Protein AF-A0A2W4VYU1-F1 (afdb_monomer_lite)

Organism: NCBI:txid268115

Foldseek 3Di:
DCQVVQLVLVQVLCVVCVVPPQKFKAAPVRHGDDNVCSPPPQHPPRDTHIDIGGHDPDPVSSVVSVVVSVVCVVVVVD

Structure (mmCIF, N/CA/C/O backbone):
data_AF-A0A2W4VYU1-F1
#
_entry.id   AF-A0A2W4VYU1-F1
#
loop_
_atom_site.group_PDB
_atom_site.id
_atom_site.type_symbol
_atom_site.label_atom_id
_atom_site.label_alt_id
_atom_site.label_comp_id
_atom_site.label_asym_id
_atom_site.label_entity_id
_atom_site.label_seq_id
_atom_site.pdbx_PDB_ins_code
_atom_site.Cartn_x
_atom_site.Cartn_y
_atom_site.Cartn_z
_atom_site.occupancy
_atom_site.B_iso_or_equiv
_atom_site.auth_seq_id
_atom_site.auth_comp_id
_atom_site.auth_asym_id
_atom_site.auth_atom_id
_atom_site.pdbx_PDB_model_num
ATOM 1 N N . MET A 1 1 ? 17.931 -11.385 -13.906 1.00 49.81 1 MET A N 1
ATOM 2 C CA . MET A 1 1 ? 16.517 -11.561 -14.311 1.00 49.81 1 MET A CA 1
ATOM 3 C C . MET A 1 1 ? 15.523 -11.351 -13.159 1.00 49.81 1 MET A C 1
ATOM 5 O O . MET A 1 1 ? 14.339 -11.389 -13.440 1.00 49.81 1 MET A O 1
ATOM 9 N N . GLY A 1 2 ? 15.958 -11.095 -11.911 1.00 48.53 2 GLY A N 1
ATOM 10 C CA . GLY A 1 2 ? 15.051 -10.885 -10.765 1.00 48.53 2 GLY A CA 1
ATOM 11 C C . GLY A 1 2 ? 14.559 -9.444 -10.549 1.00 48.53 2 GLY A C 1
ATOM 12 O O . GLY A 1 2 ? 13.441 -9.255 -10.110 1.00 48.53 2 GLY A O 1
ATOM 13 N N . PHE A 1 3 ? 15.325 -8.421 -10.931 1.00 53.22 3 PHE A N 1
ATOM 14 C CA . PHE A 1 3 ? 15.030 -7.033 -10.528 1.00 53.22 3 PHE A CA 1
ATOM 15 C C . PHE A 1 3 ? 13.820 -6.388 -11.230 1.00 53.22 3 PHE A C 1
ATOM 17 O O . PHE A 1 3 ? 13.045 -5.676 -10.605 1.00 53.22 3 PHE A O 1
ATOM 24 N N . TYR A 1 4 ? 13.578 -6.696 -12.512 1.00 56.72 4 TYR A N 1
ATOM 25 C CA . TYR A 1 4 ? 12.336 -6.264 -13.184 1.00 56.72 4 TYR A CA 1
ATOM 26 C C . TYR A 1 4 ? 11.087 -6.898 -12.592 1.00 56.72 4 TYR A C 1
ATOM 28 O O . TYR A 1 4 ? 10.015 -6.304 -12.634 1.00 56.72 4 TYR A O 1
ATOM 36 N N . PHE A 1 5 ? 11.229 -8.125 -12.098 1.00 56.81 5 PHE A N 1
ATOM 37 C CA . PHE A 1 5 ? 10.125 -8.844 -11.491 1.00 56.81 5 PHE A CA 1
ATOM 38 C C . PHE A 1 5 ? 9.697 -8.137 -10.201 1.00 56.81 5 PHE A C 1
ATOM 40 O O . PHE A 1 5 ? 8.510 -7.895 -10.031 1.00 56.81 5 PHE A O 1
ATOM 47 N N . GLU A 1 6 ? 10.653 -7.664 -9.394 1.00 71.88 6 GLU A N 1
ATOM 48 C CA . GLU A 1 6 ? 10.376 -6.887 -8.176 1.00 71.88 6 GLU A CA 1
ATOM 49 C C . GLU A 1 6 ? 9.654 -5.559 -8.467 1.00 71.88 6 GLU A C 1
ATOM 51 O O . GLU A 1 6 ? 8.733 -5.180 -7.743 1.00 71.88 6 GLU A O 1
ATOM 56 N N . HIS A 1 7 ? 10.021 -4.859 -9.549 1.00 78.44 7 HIS A N 1
ATOM 57 C CA . HIS A 1 7 ? 9.368 -3.600 -9.942 1.00 78.44 7 HIS A CA 1
ATOM 58 C C . HIS A 1 7 ? 7.921 -3.826 -10.392 1.00 78.44 7 HIS A C 1
ATOM 60 O O . HIS A 1 7 ? 7.020 -3.103 -9.972 1.00 78.44 7 HIS A O 1
ATOM 66 N N . GLU A 1 8 ? 7.683 -4.837 -11.226 1.00 81.06 8 GLU A N 1
ATOM 67 C CA . GLU A 1 8 ? 6.340 -5.163 -11.718 1.00 81.06 8 GLU A CA 1
ATOM 68 C C . GLU A 1 8 ? 5.450 -5.751 -10.614 1.00 81.06 8 GLU A C 1
ATOM 70 O O . GLU A 1 8 ? 4.272 -5.405 -10.529 1.00 81.06 8 GLU A O 1
ATOM 75 N N . GLU A 1 9 ? 5.996 -6.584 -9.723 1.00 83.56 9 GLU A N 1
ATOM 76 C CA . GLU A 1 9 ? 5.280 -7.069 -8.538 1.00 83.56 9 GLU A CA 1
ATOM 77 C C . GLU A 1 9 ? 4.873 -5.922 -7.616 1.00 83.56 9 GLU A C 1
ATOM 79 O O . GLU A 1 9 ? 3.727 -5.882 -7.163 1.00 83.56 9 GLU A O 1
ATOM 84 N N . LEU A 1 10 ? 5.767 -4.959 -7.375 1.00 85.81 10 LEU A N 1
ATOM 85 C CA . LEU A 1 10 ? 5.444 -3.794 -6.560 1.00 85.81 10 LEU A CA 1
ATOM 86 C C . LEU A 1 10 ? 4.348 -2.942 -7.209 1.00 85.81 10 LEU A C 1
ATOM 88 O O . LEU A 1 10 ? 3.403 -2.560 -6.524 1.00 85.81 10 LEU A O 1
ATOM 92 N N . LYS A 1 11 ? 4.414 -2.688 -8.522 1.00 88.00 11 LYS A N 1
ATOM 93 C CA . LYS A 1 11 ? 3.351 -1.959 -9.237 1.00 88.00 11 LYS A CA 1
ATOM 94 C C . LYS A 1 11 ? 2.008 -2.685 -9.155 1.00 88.00 11 LYS A C 1
ATOM 96 O O . LYS A 1 11 ? 0.989 -2.060 -8.868 1.00 88.00 11 LYS A O 1
ATOM 101 N N . ARG A 1 12 ? 1.997 -4.010 -9.337 1.00 89.88 12 ARG A N 1
ATOM 102 C CA . ARG A 1 12 ? 0.788 -4.837 -9.189 1.00 89.88 12 ARG A CA 1
ATOM 103 C C . ARG A 1 12 ? 0.229 -4.775 -7.770 1.00 89.88 12 ARG A C 1
ATOM 105 O O . ARG A 1 12 ? -0.979 -4.615 -7.598 1.00 89.88 12 ARG A O 1
ATOM 112 N N . LEU A 1 13 ? 1.094 -4.828 -6.756 1.00 89.00 13 LEU A N 1
ATOM 113 C CA . LEU A 1 13 ? 0.703 -4.661 -5.358 1.00 89.00 13 LEU A CA 1
ATOM 114 C C . LEU A 1 13 ? 0.119 -3.264 -5.100 1.00 89.00 13 LEU A C 1
ATOM 116 O O . LEU A 1 13 ? -0.922 -3.150 -4.454 1.00 89.00 13 LEU A O 1
ATOM 120 N N . MET A 1 14 ? 0.748 -2.208 -5.622 1.00 89.50 14 MET A N 1
ATOM 121 C CA . MET A 1 14 ? 0.257 -0.833 -5.502 1.00 89.50 14 MET A CA 1
ATOM 122 C C . MET A 1 14 ? -1.129 -0.676 -6.125 1.00 89.50 14 MET A C 1
ATOM 124 O O . MET A 1 14 ? -2.032 -0.157 -5.470 1.00 89.50 14 MET A O 1
ATOM 128 N N . GLU A 1 15 ? -1.340 -1.190 -7.337 1.00 90.56 1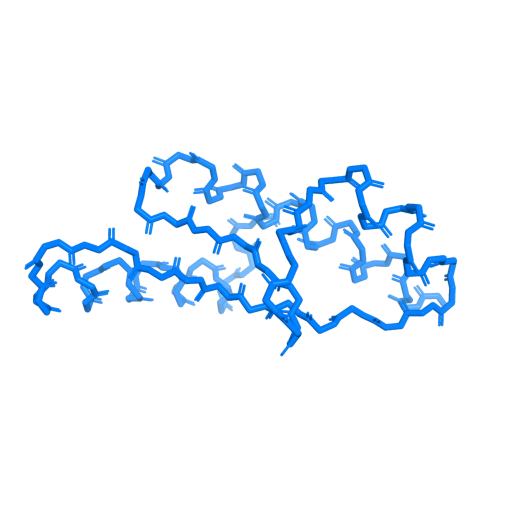5 GLU A N 1
ATOM 129 C CA . GLU A 1 15 ? -2.644 -1.135 -8.003 1.00 90.56 15 GLU A CA 1
ATOM 130 C C . GLU A 1 15 ? -3.697 -1.964 -7.248 1.00 90.56 15 GLU A C 1
ATOM 132 O O . GLU A 1 15 ? -4.815 -1.497 -7.015 1.00 90.56 15 GLU A O 1
ATOM 137 N N . ARG A 1 16 ? -3.334 -3.159 -6.758 1.00 90.88 16 ARG A N 1
ATOM 138 C CA . ARG A 1 16 ? -4.217 -4.005 -5.938 1.00 90.88 16 ARG A CA 1
ATOM 139 C C . ARG A 1 16 ? -4.673 -3.304 -4.659 1.00 90.88 16 ARG A C 1
ATOM 141 O O . ARG A 1 16 ? -5.821 -3.475 -4.231 1.00 90.88 16 ARG A O 1
ATOM 148 N N . LEU A 1 17 ? -3.776 -2.544 -4.037 1.00 89.56 17 LEU A N 1
ATOM 149 C CA . LEU A 1 17 ? -4.009 -1.856 -2.771 1.00 89.56 17 LEU A CA 1
ATOM 150 C C . LEU A 1 17 ? -4.567 -0.439 -2.931 1.00 89.56 17 LEU A C 1
ATOM 152 O O . LEU A 1 17 ? -5.070 0.106 -1.956 1.00 89.56 17 LEU A O 1
ATOM 156 N N . LYS A 1 18 ? -4.599 0.126 -4.138 1.00 84.25 18 LYS A N 1
ATOM 157 C CA . LYS A 1 18 ? -5.194 1.441 -4.443 1.00 84.25 18 LYS A CA 1
ATOM 158 C C . LYS A 1 18 ? -6.661 1.570 -4.023 1.00 84.25 18 LYS A C 1
ATOM 160 O O . LYS A 1 18 ? -7.131 2.658 -3.707 1.00 84.25 18 LYS A O 1
ATOM 165 N N . GLY A 1 19 ? -7.386 0.449 -3.970 1.00 81.94 19 GLY A N 1
ATOM 166 C CA . GLY A 1 19 ? -8.756 0.387 -3.444 1.00 81.94 19 GLY A CA 1
ATOM 167 C C . GLY A 1 19 ? -8.861 0.542 -1.918 1.00 81.94 19 GLY A C 1
ATOM 168 O O . GLY A 1 19 ? -9.954 0.744 -1.390 1.00 81.94 19 GLY A O 1
ATOM 169 N N . PHE A 1 20 ? -7.747 0.450 -1.190 1.00 82.56 20 PHE A N 1
ATOM 170 C CA . PHE A 1 20 ? -7.677 0.722 0.238 1.00 82.56 20 PHE A CA 1
ATOM 171 C C . PHE A 1 20 ? -7.337 2.201 0.429 1.00 82.56 20 PHE A C 1
ATOM 173 O O . PHE A 1 20 ? -6.173 2.566 0.522 1.00 82.56 20 PHE A O 1
ATOM 180 N N . GLY A 1 21 ? -8.350 3.059 0.574 1.00 82.31 21 GLY A N 1
ATOM 181 C CA . GLY A 1 21 ? -8.153 4.500 0.826 1.00 82.31 21 GLY A CA 1
ATOM 182 C C . GLY A 1 21 ? -7.428 4.854 2.138 1.00 82.31 21 GLY A C 1
ATOM 183 O O . GLY A 1 21 ? -7.292 6.026 2.459 1.00 82.31 21 GLY A O 1
ATOM 184 N N . ALA A 1 22 ? -6.992 3.852 2.903 1.00 86.25 22 ALA A N 1
ATOM 185 C CA . ALA A 1 22 ? -6.219 3.977 4.133 1.00 86.25 22 ALA A CA 1
ATOM 186 C C . ALA A 1 22 ? -4.730 3.635 3.933 1.00 86.25 22 ALA A C 1
ATOM 188 O O . ALA A 1 22 ? -4.034 3.423 4.921 1.00 86.25 22 ALA A O 1
ATOM 189 N N . VAL A 1 23 ? -4.258 3.476 2.692 1.00 90.56 23 VAL A N 1
ATOM 190 C CA . VAL A 1 23 ? -2.904 2.997 2.392 1.00 90.56 23 VAL A CA 1
ATOM 191 C C . VAL A 1 23 ? -2.120 4.035 1.601 1.00 90.56 23 VAL A C 1
ATOM 193 O O . VAL A 1 23 ? -2.583 4.513 0.570 1.00 90.56 23 VAL A O 1
ATOM 196 N N . GLU A 1 24 ? -0.905 4.319 2.061 1.00 90.88 24 GLU A N 1
ATOM 197 C CA . GLU A 1 24 ? 0.090 5.118 1.345 1.00 90.88 24 GLU A CA 1
ATOM 198 C C . GLU A 1 24 ? 1.395 4.330 1.187 1.00 90.88 24 GLU A C 1
ATOM 200 O O . GLU A 1 24 ? 1.736 3.494 2.027 1.00 90.88 24 GLU A O 1
ATOM 205 N N . PHE A 1 25 ? 2.131 4.605 0.112 1.00 89.81 25 PHE A N 1
ATOM 206 C CA . PHE A 1 25 ? 3.408 3.963 -0.197 1.00 89.81 25 PHE A CA 1
ATOM 207 C C . PHE A 1 25 ? 4.529 4.992 -0.146 1.00 89.81 25 PHE A C 1
ATOM 209 O O . PHE A 1 25 ? 4.422 6.049 -0.770 1.00 89.81 25 PHE A O 1
ATOM 216 N N . THR A 1 26 ? 5.610 4.679 0.559 1.00 89.44 26 THR A N 1
ATOM 217 C CA . THR A 1 26 ? 6.798 5.534 0.654 1.00 89.44 26 THR A CA 1
ATOM 218 C C . THR A 1 26 ? 8.081 4.715 0.546 1.00 89.44 26 THR A C 1
ATOM 220 O O . THR A 1 26 ? 8.074 3.497 0.722 1.00 89.44 26 THR A O 1
ATOM 223 N N . ASP A 1 27 ? 9.194 5.375 0.232 1.00 86.88 27 ASP A N 1
ATOM 224 C CA . ASP A 1 27 ? 10.523 4.802 0.436 1.00 86.88 27 ASP A CA 1
ATOM 225 C C . ASP A 1 27 ? 10.934 4.881 1.918 1.00 86.88 27 ASP A C 1
ATOM 227 O O . ASP A 1 27 ? 10.269 5.504 2.749 1.00 86.88 27 ASP A O 1
ATOM 231 N N . VAL A 1 28 ? 12.072 4.279 2.263 1.00 82.12 28 VAL A N 1
ATOM 232 C CA . VAL A 1 28 ? 12.626 4.304 3.633 1.00 82.12 28 VAL A CA 1
ATOM 233 C C . VAL A 1 28 ? 12.939 5.709 4.162 1.00 82.12 28 VAL A C 1
ATOM 235 O O . VAL A 1 28 ? 13.125 5.882 5.366 1.00 82.12 28 VAL A O 1
ATOM 238 N N . TYR A 1 29 ? 12.991 6.716 3.287 1.00 83.88 29 TYR A N 1
ATOM 239 C CA . TYR A 1 29 ? 13.189 8.121 3.638 1.00 83.88 29 TYR A CA 1
ATOM 240 C C . TYR A 1 29 ? 11.864 8.892 3.748 1.00 83.88 29 TYR A C 1
ATOM 242 O O . TYR A 1 29 ? 11.878 10.093 4.020 1.00 83.88 29 TYR A O 1
ATOM 250 N N . GLY A 1 30 ? 10.723 8.223 3.556 1.00 82.12 30 GLY A N 1
ATOM 251 C CA . GLY A 1 30 ? 9.393 8.821 3.604 1.00 82.12 30 GLY A CA 1
ATOM 252 C C . GLY A 1 30 ? 8.985 9.538 2.317 1.00 82.12 30 GLY A C 1
ATOM 253 O O . GLY A 1 30 ? 7.992 10.266 2.327 1.00 82.12 30 GLY A O 1
ATOM 254 N N . THR A 1 31 ? 9.711 9.368 1.206 1.00 86.00 31 THR A N 1
ATOM 255 C CA . THR A 1 31 ? 9.272 9.939 -0.074 1.00 86.00 31 THR A CA 1
ATOM 256 C C . THR A 1 31 ? 8.124 9.108 -0.636 1.00 86.00 31 THR A C 1
ATOM 258 O O . THR A 1 31 ? 8.297 7.897 -0.759 1.00 86.00 31 THR A O 1
ATOM 261 N N . PRO A 1 32 ? 6.997 9.713 -1.050 1.00 87.19 32 PRO A N 1
ATOM 262 C CA . PRO A 1 32 ? 5.911 8.980 -1.687 1.00 87.19 32 PRO A CA 1
ATOM 263 C C . PRO A 1 32 ? 6.382 8.196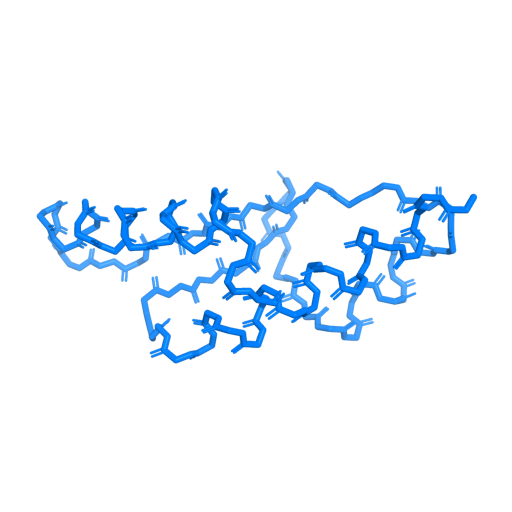 -2.914 1.00 87.19 32 PRO A C 1
ATOM 265 O O . PRO A 1 32 ? 7.052 8.744 -3.794 1.00 87.19 32 PRO A O 1
ATOM 268 N N . LEU A 1 33 ? 5.997 6.923 -2.975 1.00 86.50 33 LEU A N 1
ATOM 269 C CA . LEU A 1 33 ? 6.201 6.070 -4.135 1.00 86.50 33 LEU A CA 1
ATOM 270 C C . LEU A 1 33 ? 4.976 6.141 -5.045 1.00 86.50 33 LEU A C 1
ATOM 272 O O . LEU A 1 33 ? 3.838 5.920 -4.636 1.00 86.50 33 LEU A O 1
ATOM 276 N N . THR A 1 34 ? 5.237 6.424 -6.310 1.00 83.31 34 THR A N 1
ATOM 277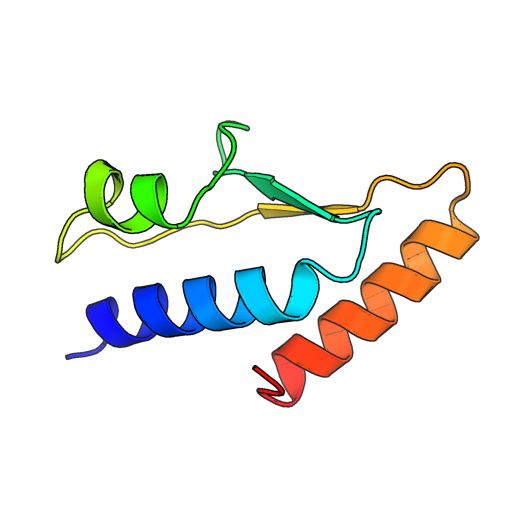 C CA . THR A 1 34 ? 4.312 6.293 -7.438 1.00 83.31 34 THR A CA 1
ATOM 278 C C . THR A 1 34 ? 4.883 5.316 -8.463 1.00 83.31 34 THR A C 1
ATOM 280 O O . THR A 1 34 ? 6.100 5.120 -8.515 1.00 83.31 34 THR A O 1
ATOM 283 N N . GLU A 1 35 ? 4.034 4.751 -9.322 1.00 80.00 35 GLU A N 1
ATOM 284 C CA . GLU A 1 35 ? 4.473 3.890 -10.433 1.00 80.00 35 GLU A CA 1
ATOM 285 C C . GLU A 1 35 ? 5.560 4.565 -11.289 1.00 80.00 35 GLU A C 1
ATOM 287 O O . GLU A 1 35 ? 6.587 3.962 -11.589 1.00 80.00 35 GLU A O 1
ATOM 292 N N . GLU A 1 36 ? 5.403 5.860 -11.590 1.00 78.25 36 GLU A N 1
ATOM 293 C CA . GLU A 1 36 ? 6.423 6.638 -12.303 1.00 78.25 36 GLU A CA 1
ATOM 294 C C . GLU A 1 36 ? 7.727 6.802 -11.511 1.00 78.25 36 GLU A C 1
ATOM 296 O O . GLU A 1 36 ? 8.811 6.820 -12.098 1.00 78.25 36 GLU A O 1
ATOM 301 N N . SER A 1 37 ? 7.646 6.970 -10.187 1.00 77.31 37 SER A N 1
ATOM 302 C CA . SER A 1 37 ? 8.835 7.113 -9.339 1.00 77.31 37 SER A CA 1
ATOM 303 C C . SER A 1 37 ? 9.635 5.813 -9.252 1.00 77.31 37 SER A C 1
ATOM 305 O O . SER A 1 37 ? 10.860 5.869 -9.190 1.00 77.31 37 SER A O 1
ATOM 307 N N . ILE A 1 38 ? 8.959 4.662 -9.311 1.00 77.44 38 ILE A N 1
ATOM 308 C CA . ILE A 1 38 ? 9.587 3.339 -9.305 1.00 77.44 38 ILE A CA 1
ATOM 309 C C . ILE A 1 38 ? 10.518 3.210 -10.515 1.00 77.44 38 ILE A C 1
ATOM 311 O O . ILE A 1 38 ? 11.719 2.992 -10.351 1.00 77.44 38 ILE A O 1
ATOM 315 N N . ASP A 1 39 ? 9.995 3.493 -11.710 1.00 74.44 39 ASP A N 1
ATOM 316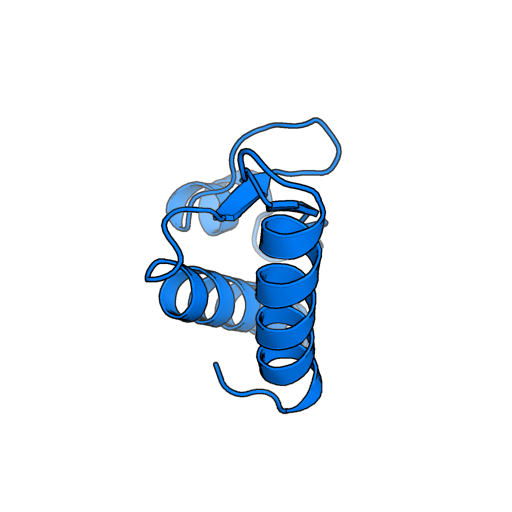 C CA . ASP A 1 39 ? 10.752 3.383 -12.960 1.00 74.44 39 ASP A CA 1
ATOM 317 C C . ASP A 1 39 ? 11.872 4.429 -13.076 1.00 74.44 39 ASP A C 1
ATOM 319 O O . ASP A 1 39 ? 12.960 4.143 -13.581 1.00 74.44 39 ASP A O 1
ATOM 323 N N . LYS A 1 40 ? 11.622 5.663 -12.614 1.00 70.94 40 LYS A N 1
ATOM 324 C CA . LYS A 1 40 ? 12.568 6.784 -12.762 1.00 70.94 40 LYS A CA 1
ATOM 325 C C . LYS A 1 40 ? 13.698 6.770 -11.738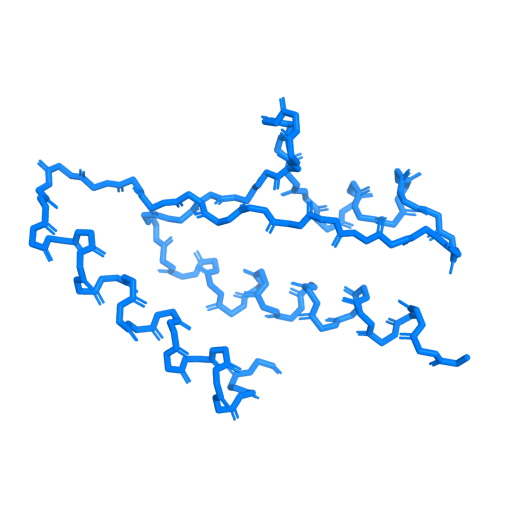 1.00 70.94 40 LYS A C 1
ATOM 327 O O . LYS A 1 40 ? 14.807 7.190 -12.060 1.00 70.94 40 LYS A O 1
ATOM 332 N N . ARG A 1 41 ? 13.407 6.391 -10.491 1.00 64.81 41 ARG A N 1
ATOM 333 C CA . ARG A 1 41 ? 14.274 6.686 -9.340 1.00 64.81 41 ARG A CA 1
ATOM 334 C C . ARG A 1 41 ? 15.152 5.509 -8.940 1.00 64.81 41 ARG A C 1
ATOM 336 O O . ARG A 1 41 ? 16.277 5.731 -8.506 1.00 64.81 41 ARG A O 1
ATOM 343 N N . PHE A 1 42 ? 14.666 4.286 -9.126 1.00 65.69 42 PHE A N 1
ATOM 344 C CA . PHE A 1 42 ? 15.398 3.080 -8.739 1.00 65.69 42 PHE A CA 1
ATOM 345 C C . PHE A 1 42 ? 16.160 2.454 -9.910 1.00 65.69 42 PHE A C 1
ATOM 347 O O . PHE A 1 42 ? 17.080 1.673 -9.695 1.00 65.69 42 PHE A O 1
ATOM 354 N N . GLY A 1 43 ? 15.889 2.878 -11.149 1.00 55.09 43 GLY A N 1
ATOM 355 C CA . GLY A 1 43 ? 16.609 2.405 -12.326 1.00 55.09 43 GLY A CA 1
ATOM 356 C C . GLY A 1 43 ? 16.486 0.891 -12.533 1.00 55.09 43 GLY A C 1
ATOM 357 O O . GLY A 1 43 ? 15.876 0.163 -11.762 1.00 55.09 43 GLY A O 1
ATOM 358 N N . LYS A 1 44 ? 17.085 0.397 -13.613 1.00 54.41 44 LYS A N 1
ATOM 359 C CA . LYS A 1 44 ? 16.929 -0.993 -14.066 1.00 54.41 44 LYS A CA 1
ATOM 360 C C . LYS A 1 44 ? 17.512 -2.048 -13.104 1.00 54.41 44 LYS A C 1
ATOM 362 O O . LYS A 1 44 ? 17.100 -3.205 -13.149 1.00 54.41 44 LYS A O 1
ATOM 367 N N . ASP A 1 45 ? 18.463 -1.626 -12.268 1.00 54.97 45 ASP A N 1
ATOM 368 C CA . ASP A 1 45 ? 19.297 -2.480 -11.414 1.00 54.97 45 ASP A CA 1
ATOM 369 C C . ASP A 1 45 ? 19.239 -2.095 -9.918 1.00 54.97 45 ASP A C 1
ATOM 371 O O . ASP A 1 45 ? 19.976 -2.663 -9.112 1.00 54.97 45 ASP A O 1
ATOM 375 N N . GLY A 1 46 ? 18.408 -1.120 -9.524 1.00 61.81 46 GLY A N 1
ATOM 376 C CA . GLY A 1 46 ? 18.262 -0.722 -8.122 1.00 61.81 46 GLY A CA 1
ATOM 377 C C . GLY A 1 46 ? 17.144 -1.488 -7.423 1.00 61.81 46 GLY A C 1
ATOM 378 O O . GLY A 1 46 ? 16.016 -1.562 -7.918 1.00 61.81 46 GLY A O 1
ATOM 379 N N . GLY A 1 47 ? 17.468 -2.042 -6.254 1.00 66.88 47 GLY A N 1
ATOM 380 C CA . GLY A 1 47 ? 16.476 -2.591 -5.333 1.00 66.88 47 GLY A CA 1
ATOM 381 C C . GLY A 1 47 ? 15.560 -1.491 -4.795 1.00 66.88 47 GLY A C 1
ATOM 382 O O . GLY A 1 47 ? 15.980 -0.340 -4.648 1.00 66.88 47 GLY A O 1
ATOM 383 N N . ILE A 1 48 ? 14.306 -1.849 -4.522 1.00 74.25 48 ILE A N 1
ATOM 384 C CA . ILE A 1 48 ? 13.293 -0.925 -4.010 1.00 74.25 48 ILE A CA 1
ATOM 385 C C . ILE A 1 48 ? 12.921 -1.338 -2.595 1.00 74.25 48 ILE A C 1
ATOM 387 O O . ILE A 1 48 ? 12.293 -2.375 -2.389 1.00 74.25 48 ILE A O 1
ATOM 391 N N . ASP A 1 49 ? 13.239 -0.483 -1.630 1.00 76.81 49 ASP A N 1
ATOM 392 C CA . ASP A 1 49 ? 12.702 -0.605 -0.281 1.00 76.81 49 ASP A CA 1
ATOM 393 C C . ASP A 1 49 ? 11.382 0.171 -0.193 1.00 76.81 49 ASP A C 1
ATOM 395 O O . ASP A 1 49 ? 11.362 1.404 -0.191 1.00 76.81 49 ASP A O 1
ATOM 399 N N . CYS A 1 50 ? 10.270 -0.562 -0.138 1.00 83.12 50 CYS A N 1
ATOM 400 C CA . CYS A 1 50 ? 8.925 -0.003 -0.035 1.00 83.12 50 CYS A CA 1
ATOM 401 C C . CYS A 1 50 ? 8.383 -0.118 1.395 1.00 83.12 50 CYS A C 1
ATOM 403 O O . CYS A 1 50 ? 8.341 -1.202 1.979 1.00 83.12 50 CYS A O 1
ATOM 405 N N . VAL A 1 51 ? 7.871 0.990 1.923 1.00 85.94 51 VAL A N 1
ATOM 406 C CA . VAL A 1 51 ? 7.157 1.069 3.197 1.00 85.94 51 VAL A CA 1
ATOM 407 C C . VAL A 1 51 ? 5.677 1.334 2.924 1.00 85.94 51 VAL A C 1
ATOM 409 O O . VAL A 1 51 ? 5.311 2.267 2.212 1.00 85.94 51 VAL A O 1
ATOM 412 N N . ILE A 1 52 ? 4.809 0.497 3.498 1.00 89.62 52 ILE A N 1
ATOM 413 C CA . ILE A 1 52 ? 3.352 0.649 3.415 1.00 89.62 52 ILE A CA 1
ATOM 414 C C . ILE A 1 52 ? 2.859 1.305 4.704 1.00 89.62 52 ILE A C 1
ATOM 416 O O . ILE A 1 52 ? 2.926 0.711 5.782 1.00 89.62 52 ILE A O 1
ATOM 420 N N . HIS A 1 53 ? 2.325 2.514 4.590 1.00 90.94 53 HIS A N 1
ATOM 421 C CA . HIS A 1 53 ? 1.699 3.237 5.688 1.00 90.94 53 HIS A CA 1
ATOM 422 C C . HIS A 1 53 ? 0.200 2.951 5.719 1.00 90.94 53 HIS A C 1
ATOM 424 O O . HIS A 1 53 ? -0.483 3.059 4.705 1.00 90.94 53 HIS A O 1
ATOM 430 N N . ILE A 1 54 ? -0.320 2.605 6.899 1.00 92.00 54 ILE A N 1
ATOM 431 C CA . ILE A 1 54 ? -1.754 2.406 7.129 1.00 92.00 54 ILE A CA 1
ATOM 432 C C . ILE A 1 54 ? -2.276 3.582 7.956 1.00 92.00 54 ILE A C 1
ATOM 434 O O . ILE A 1 54 ? -1.943 3.714 9.134 1.00 92.00 54 ILE A O 1
ATOM 438 N N . ILE A 1 55 ? -3.101 4.423 7.339 1.00 91.31 55 ILE A N 1
ATOM 439 C CA . ILE A 1 55 ? -3.636 5.657 7.914 1.00 91.31 55 ILE A CA 1
ATOM 440 C C . ILE A 1 55 ? -5.099 5.432 8.274 1.00 91.31 55 ILE A C 1
ATOM 442 O O . ILE A 1 55 ? -5.982 5.375 7.420 1.00 91.31 55 ILE A O 1
ATOM 446 N N . THR A 1 56 ? -5.363 5.276 9.568 1.00 92.75 56 THR A N 1
ATOM 447 C CA . THR A 1 56 ? -6.713 5.049 10.094 1.00 92.75 56 THR A CA 1
ATOM 448 C C . THR A 1 56 ? -6.886 5.749 11.433 1.00 92.75 56 THR A C 1
ATOM 450 O O . THR A 1 56 ? -5.942 5.815 12.213 1.00 92.75 56 THR A O 1
ATOM 453 N N . GLU A 1 57 ? -8.109 6.169 11.750 1.00 91.44 57 GLU A N 1
ATOM 454 C CA . GLU A 1 57 ? -8.428 6.853 13.014 1.00 91.44 57 GLU A CA 1
ATOM 455 C C . GLU A 1 57 ? -8.371 5.935 14.248 1.00 91.44 57 GLU A C 1
ATOM 457 O O . GLU A 1 57 ? -8.347 6.414 15.379 1.00 91.44 57 GLU A O 1
ATOM 462 N N . THR A 1 58 ? -8.374 4.609 14.060 1.00 94.50 58 THR A N 1
ATOM 463 C CA . THR A 1 58 ? -8.419 3.644 15.169 1.00 94.50 58 THR A CA 1
ATOM 464 C C . THR A 1 58 ? -7.407 2.521 14.999 1.00 94.50 58 THR A C 1
ATOM 466 O O . THR A 1 58 ? -7.224 1.983 13.909 1.00 94.50 58 THR A O 1
ATOM 469 N N . GLU A 1 59 ? -6.827 2.068 16.111 1.00 92.38 59 GLU A N 1
ATOM 470 C CA . GLU A 1 59 ? -5.907 0.922 16.128 1.00 92.38 59 GLU A CA 1
ATOM 471 C C . GLU A 1 59 ? -6.570 -0.360 15.590 1.00 92.38 59 GLU A C 1
ATOM 473 O O . GLU A 1 59 ? -5.948 -1.163 14.893 1.00 92.38 59 GLU A O 1
ATOM 478 N N . ARG A 1 60 ? -7.866 -0.549 15.871 1.00 93.94 60 ARG A N 1
ATOM 479 C CA . ARG A 1 60 ? -8.635 -1.683 15.341 1.00 93.94 60 ARG A CA 1
ATOM 480 C C . ARG A 1 60 ? -8.757 -1.616 13.816 1.00 93.94 60 ARG A C 1
ATOM 482 O O . ARG A 1 60 ? -8.629 -2.648 13.160 1.00 93.94 60 ARG A O 1
ATOM 489 N N . GLY A 1 61 ? -8.985 -0.424 13.261 1.00 91.00 61 GLY A N 1
ATOM 490 C CA . GLY A 1 61 ? -8.980 -0.184 11.819 1.00 91.00 61 GLY A CA 1
ATOM 491 C C . GLY A 1 61 ? -7.633 -0.543 11.197 1.00 91.00 61 GLY A C 1
ATOM 492 O O . GLY A 1 61 ? -7.596 -1.341 10.259 1.00 91.00 61 GLY A O 1
ATOM 493 N N . ALA A 1 62 ? -6.540 -0.058 11.790 1.00 91.56 62 ALA A N 1
ATOM 494 C CA . ALA A 1 62 ? -5.183 -0.367 11.348 1.00 91.56 62 ALA A CA 1
ATOM 495 C C . ALA A 1 62 ? -4.911 -1.878 11.334 1.00 91.56 62 ALA A C 1
ATOM 497 O O . ALA A 1 62 ? -4.452 -2.411 10.325 1.00 91.56 62 ALA A O 1
ATOM 498 N N . LYS A 1 63 ? -5.265 -2.598 12.410 1.00 94.00 63 LYS A N 1
ATOM 499 C CA . LYS A 1 63 ? -5.101 -4.061 12.489 1.00 94.00 63 LYS A CA 1
ATOM 500 C C . LYS A 1 63 ? -5.879 -4.790 11.396 1.00 94.00 63 LYS A C 1
ATOM 502 O O . LYS A 1 63 ? -5.323 -5.666 10.740 1.00 94.00 63 LYS A O 1
ATOM 507 N N . ASN A 1 64 ? -7.134 -4.410 11.163 1.00 93.44 64 ASN A N 1
ATOM 508 C CA . ASN A 1 64 ? -7.962 -5.035 10.131 1.00 93.44 64 ASN A CA 1
ATOM 509 C C . ASN A 1 64 ? -7.370 -4.837 8.727 1.00 93.44 64 ASN A C 1
ATOM 511 O O . ASN A 1 64 ? -7.318 -5.784 7.940 1.00 93.44 64 ASN A O 1
ATOM 515 N N . VAL A 1 65 ? -6.918 -3.620 8.410 1.00 92.75 65 VAL A N 1
ATOM 516 C CA . VAL A 1 65 ? -6.274 -3.314 7.124 1.00 92.75 65 VAL A CA 1
ATOM 517 C C . VAL A 1 65 ? -4.957 -4.080 6.994 1.00 92.75 65 VAL A C 1
ATOM 519 O O . VAL A 1 65 ? -4.753 -4.755 5.986 1.00 92.75 65 VAL A O 1
ATOM 522 N N . ALA A 1 66 ? -4.125 -4.086 8.038 1.00 92.62 66 ALA A N 1
ATOM 523 C CA . ALA A 1 66 ? -2.856 -4.810 8.059 1.00 92.62 66 ALA A CA 1
ATOM 524 C C . ALA A 1 66 ? -3.039 -6.315 7.817 1.00 92.62 66 ALA A C 1
ATOM 526 O O . ALA A 1 66 ? -2.309 -6.905 7.024 1.00 92.62 66 ALA A O 1
ATOM 527 N N . THR A 1 67 ? -4.039 -6.946 8.442 1.00 94.50 67 THR A N 1
ATOM 528 C CA . THR A 1 67 ? -4.349 -8.365 8.207 1.00 94.50 67 THR A CA 1
ATOM 529 C C . THR A 1 67 ? -4.736 -8.631 6.753 1.00 94.50 67 THR A C 1
ATOM 531 O O . THR A 1 67 ? -4.282 -9.615 6.172 1.00 94.50 67 THR A O 1
ATOM 534 N N . ARG A 1 68 ? -5.544 -7.757 6.139 1.00 91.50 68 ARG A N 1
ATOM 535 C CA . ARG A 1 68 ? -5.947 -7.909 4.731 1.00 91.50 68 ARG A CA 1
ATOM 536 C C . ARG A 1 68 ? -4.757 -7.763 3.786 1.00 91.50 68 ARG A C 1
ATOM 538 O O . ARG A 1 68 ? -4.582 -8.617 2.925 1.00 91.50 68 ARG A O 1
ATOM 545 N N . ILE A 1 69 ? -3.927 -6.741 3.990 1.00 91.06 69 ILE A N 1
ATOM 546 C CA . ILE A 1 69 ? -2.709 -6.517 3.198 1.00 91.06 69 ILE A CA 1
ATOM 547 C C . ILE A 1 69 ? -1.756 -7.705 3.338 1.00 91.06 69 ILE A C 1
ATOM 549 O O . ILE A 1 69 ? -1.294 -8.240 2.337 1.00 91.06 69 ILE A O 1
ATOM 553 N N . ARG A 1 70 ? -1.523 -8.187 4.565 1.00 91.00 70 ARG A N 1
ATOM 554 C CA . ARG A 1 70 ? -0.683 -9.366 4.811 1.00 91.00 70 ARG A CA 1
ATOM 555 C C . ARG A 1 70 ? -1.165 -10.587 4.031 1.00 91.00 70 ARG A C 1
ATOM 557 O O . ARG A 1 70 ? -0.343 -11.288 3.455 1.00 91.00 70 ARG A O 1
ATOM 564 N N . ASN A 1 71 ? -2.472 -10.841 4.004 1.00 92.44 71 ASN A N 1
ATOM 565 C CA . ASN A 1 71 ? -3.027 -11.968 3.256 1.00 92.44 71 ASN A CA 1
ATOM 566 C C . ASN A 1 71 ? -2.860 -11.800 1.740 1.00 92.44 71 ASN A C 1
ATOM 568 O O . ASN A 1 71 ? -2.626 -12.791 1.060 1.00 92.44 71 ASN A O 1
ATOM 572 N N . ILE A 1 72 ? -2.957 -10.575 1.216 1.00 90.38 72 ILE A N 1
ATOM 573 C CA . ILE A 1 72 ? -2.692 -10.290 -0.202 1.00 90.38 72 ILE A CA 1
ATOM 574 C C . ILE A 1 72 ? -1.228 -10.603 -0.533 1.00 90.38 72 ILE A C 1
ATOM 576 O O . ILE A 1 72 ? -0.968 -11.352 -1.470 1.00 90.38 72 ILE A O 1
ATOM 580 N N . ILE A 1 73 ? -0.294 -10.101 0.285 1.00 88.50 73 ILE A N 1
ATOM 581 C CA . ILE A 1 73 ? 1.152 -10.286 0.092 1.00 88.50 73 ILE A CA 1
ATOM 582 C C . ILE A 1 73 ? 1.535 -11.770 0.158 1.00 88.50 73 ILE A C 1
ATOM 584 O O . ILE A 1 73 ? 2.157 -12.296 -0.754 1.00 88.50 73 ILE A O 1
ATOM 588 N N . VAL A 1 74 ? 1.129 -12.469 1.222 1.00 89.38 74 VAL A N 1
ATOM 589 C CA . VAL A 1 74 ? 1.510 -13.875 1.452 1.00 89.38 74 VAL A CA 1
ATOM 590 C C . VAL A 1 74 ? 0.950 -14.814 0.382 1.00 89.38 74 VAL A C 1
ATOM 592 O O . VAL A 1 74 ? 1.600 -15.799 0.047 1.00 89.38 74 VAL A O 1
ATOM 595 N N . ASN A 1 75 ? -0.240 -14.525 -0.149 1.00 91.31 75 ASN A N 1
ATOM 596 C CA . ASN A 1 75 ? -0.868 -15.367 -1.167 1.00 91.31 75 ASN A CA 1
ATOM 597 C C . ASN A 1 75 ? -0.499 -14.969 -2.605 1.00 91.31 75 ASN A C 1
ATOM 599 O O . ASN A 1 75 ? -0.948 -15.643 -3.528 1.00 91.31 75 ASN A O 1
ATOM 603 N N . GLY A 1 76 ? 0.266 -13.889 -2.809 1.00 85.69 76 GLY A N 1
ATOM 604 C CA . GLY A 1 76 ? 0.542 -13.365 -4.149 1.00 85.69 76 GLY A CA 1
ATOM 605 C C . GLY A 1 76 ? -0.727 -12.936 -4.899 1.00 85.69 76 GLY A C 1
ATOM 606 O O . GLY A 1 76 ? -0.810 -13.122 -6.108 1.00 85.69 76 GLY A O 1
ATOM 607 N N . ASP A 1 77 ? -1.745 -12.423 -4.192 1.00 84.50 77 ASP A N 1
ATOM 608 C CA . ASP A 1 77 ? -3.026 -11.974 -4.782 1.00 84.50 77 ASP A CA 1
ATOM 609 C C . ASP A 1 77 ? -2.902 -10.570 -5.410 1.00 84.50 77 ASP A C 1
ATOM 611 O O . ASP A 1 77 ? -3.653 -9.646 -5.075 1.00 84.50 77 ASP A O 1
ATOM 615 N N . TYR A 1 78 ? -1.887 -10.386 -6.256 1.00 79.94 78 TYR A N 1
ATOM 616 C CA . TYR A 1 78 ? -1.600 -9.161 -7.003 1.00 79.94 78 TYR A CA 1
ATOM 617 C C . TYR A 1 78 ? -0.848 -9.485 -8.284 1.00 79.94 78 TYR A C 1
ATOM 619 O O . TYR A 1 78 ? 0.024 -10.378 -8.297 1.00 79.94 78 TYR A O 1
#

Sequence (78 aa):
MGFYF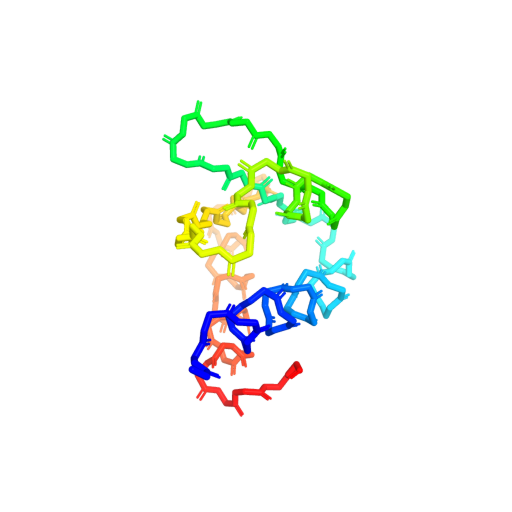EHEELKRLMERLKGFGAVEFTDVYGTPLTEESIDKRFGKDGGIDCVIHIITETERGAKNVATRIRNIIVNGDY

Radius of gyration: 13.0 Å; chains: 1; bounding box: 28×25×30 Å

Secondary structure (DSSP, 8-state):
--HHHHHHHHHHHHHHHTT-TTEEEEETT-PBP-HHHHHHHSTTT----EEEEE--SSHHHHHHHHHHHHHHHHHT--

pLDDT: mean 82.13, std 12.06, range [48.53, 94.5]